Protein AF-Q75WH6-F1 (afdb_monomer_lite)

Organism: Macrothele gigas (NCBI:txid223896)

Secondary structure (DSSP, 8-state):
-HHHHHHHHHHHHHHHHHHHHHHHHHHHHHHHHH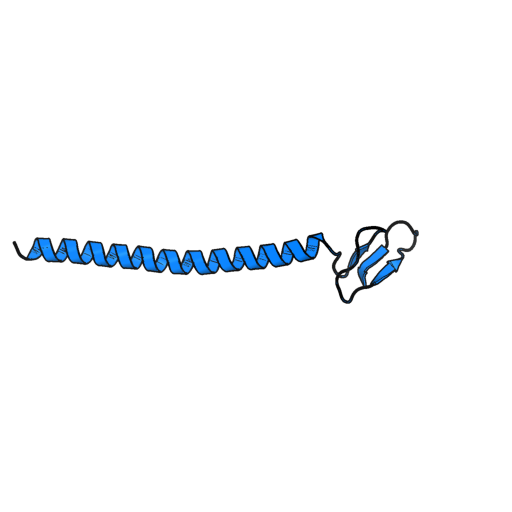HHHHHHHHHHHEEPTT-EEBTTBEEPTT--EEPPTTSS-EEE-

Sequence (77 aa):
MKVFSFTIGLVVIISLFAFALAYDEETDLMKKLVEMERAIEQRIICAPEGGPCVVGIGCCKGYSCAPGLLGLVGHCQ

Radius of gyration: 26.58 Å; chains: 1; bounding box: 60×24×66 Å

Structure (mmCIF, N/CA/C/O backbone):
data_AF-Q75WH6-F1
#
_entry.id   AF-Q75WH6-F1
#
loop_
_atom_site.group_PDB
_atom_site.id
_atom_site.type_symbol
_atom_site.label_atom_id
_atom_site.label_alt_id
_atom_site.label_comp_id
_atom_site.label_asym_id
_atom_site.label_entity_id
_atom_site.label_seq_id
_atom_site.pdbx_PDB_ins_code
_atom_site.Cartn_x
_atom_site.Cartn_y
_atom_site.Cartn_z
_atom_site.occupancy
_atom_site.B_iso_or_equiv
_atom_site.auth_seq_id
_atom_site.auth_comp_id
_atom_site.auth_asym_id
_atom_site.auth_atom_id
_atom_site.pdbx_PDB_model_num
ATOM 1 N N . MET A 1 1 ? -43.044 -4.881 36.686 1.00 57.69 1 MET A N 1
ATOM 2 C CA . MET A 1 1 ? -41.649 -4.379 36.757 1.00 57.69 1 MET A CA 1
ATOM 3 C C . MET A 1 1 ? -40.646 -5.165 35.891 1.00 57.69 1 MET A C 1
ATOM 5 O O . MET A 1 1 ? -39.673 -4.565 35.470 1.00 57.69 1 MET A O 1
ATOM 9 N N . LYS A 1 2 ? -40.861 -6.452 35.547 1.00 62.22 2 LYS A N 1
ATOM 10 C CA . LYS A 1 2 ? -39.900 -7.258 34.748 1.00 62.22 2 LYS A CA 1
ATOM 11 C C . LYS A 1 2 ? -39.718 -6.825 33.278 1.00 62.22 2 LYS A C 1
ATOM 13 O O . LYS A 1 2 ? -38.629 -6.968 32.743 1.00 62.22 2 LYS A O 1
ATOM 18 N N . VAL A 1 3 ? -40.750 -6.258 32.648 1.00 63.84 3 VAL A N 1
ATOM 19 C CA . VAL A 1 3 ? -40.736 -5.919 31.208 1.00 63.84 3 VAL A CA 1
ATOM 20 C C . VAL A 1 3 ? -39.783 -4.757 30.880 1.00 63.84 3 VAL A C 1
ATOM 22 O O . VAL A 1 3 ? -39.115 -4.794 29.856 1.00 63.84 3 VAL A O 1
ATOM 25 N N . PHE A 1 4 ? -39.645 -3.777 31.780 1.00 64.56 4 PHE A N 1
ATOM 26 C CA . PHE A 1 4 ? -38.756 -2.622 31.580 1.00 64.56 4 PHE A CA 1
ATOM 27 C C . PHE A 1 4 ? -37.265 -2.990 31.600 1.00 64.56 4 PHE A C 1
ATOM 29 O O . PHE A 1 4 ? -36.470 -2.374 30.903 1.00 64.56 4 PHE A O 1
ATOM 36 N N . SER A 1 5 ? -36.876 -4.007 32.373 1.00 74.50 5 SER A N 1
ATOM 37 C CA . SER A 1 5 ? -35.476 -4.450 32.417 1.00 74.50 5 SER A CA 1
ATOM 38 C C . SER A 1 5 ? -35.077 -5.176 31.126 1.00 74.50 5 SER A C 1
ATOM 40 O O . SER A 1 5 ? -33.964 -5.021 30.629 1.00 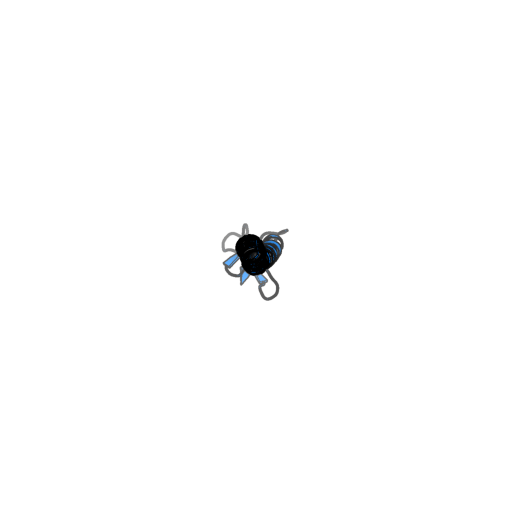74.50 5 SER A O 1
ATOM 42 N N . PHE A 1 6 ? -36.022 -5.912 30.529 1.00 79.00 6 PHE A N 1
ATOM 43 C CA . PHE A 1 6 ? -35.794 -6.616 29.270 1.00 79.00 6 PHE A CA 1
ATOM 44 C C . PHE A 1 6 ? -35.611 -5.651 28.094 1.00 79.00 6 PHE A C 1
ATOM 46 O O . PHE A 1 6 ? -34.693 -5.831 27.299 1.00 79.00 6 PHE A O 1
ATOM 53 N N . THR A 1 7 ? -36.431 -4.599 28.001 1.00 80.25 7 THR A N 1
ATOM 54 C CA . THR A 1 7 ? -36.320 -3.618 26.910 1.00 80.25 7 THR A CA 1
ATOM 55 C C . THR A 1 7 ? -35.009 -2.842 26.965 1.00 80.25 7 THR A C 1
ATOM 57 O O . THR A 1 7 ? -34.364 -2.685 25.933 1.00 80.25 7 THR A O 1
ATOM 60 N N . ILE A 1 8 ? -34.566 -2.422 28.154 1.00 82.06 8 ILE A N 1
ATOM 61 C CA . ILE A 1 8 ? -33.278 -1.731 28.320 1.00 82.06 8 ILE A CA 1
ATOM 62 C C . ILE A 1 8 ? -32.119 -2.653 27.918 1.00 82.06 8 ILE A C 1
ATOM 64 O O . ILE A 1 8 ? -31.249 -2.237 27.156 1.00 82.06 8 ILE A O 1
ATOM 68 N N . GLY A 1 9 ? -32.132 -3.914 28.367 1.00 82.19 9 GLY A N 1
ATOM 69 C CA . GLY A 1 9 ? -31.103 -4.889 27.994 1.00 82.19 9 GLY A CA 1
ATOM 70 C C . GLY A 1 9 ? -31.023 -5.111 26.482 1.00 82.19 9 GLY A C 1
ATOM 71 O O . GLY A 1 9 ? -29.934 -5.118 25.914 1.00 82.19 9 GLY A O 1
ATOM 72 N N . LEU A 1 10 ? -32.174 -5.218 25.814 1.00 85.94 10 LEU A N 1
ATOM 73 C CA . LEU A 1 10 ? -32.243 -5.435 24.369 1.00 85.94 10 LEU A CA 1
ATOM 74 C C . LEU A 1 10 ? -31.711 -4.222 23.585 1.00 85.94 10 LEU A C 1
ATOM 76 O O . LEU A 1 10 ? -30.951 -4.400 22.636 1.00 85.94 10 LEU A O 1
ATOM 80 N N . VAL A 1 11 ? -32.017 -2.996 24.026 1.00 87.06 11 VAL A N 1
ATOM 81 C CA . VAL A 1 11 ? -31.472 -1.766 23.420 1.00 87.06 11 VAL A CA 1
ATOM 82 C C . VAL A 1 11 ? -29.951 -1.701 23.560 1.00 87.06 11 VAL A C 1
ATOM 84 O O . VAL A 1 11 ? -29.271 -1.394 22.586 1.00 87.06 11 VAL A O 1
ATOM 87 N N . VAL A 1 12 ? -29.396 -2.034 24.731 1.00 86.44 12 VAL A N 1
ATOM 88 C CA . VAL A 1 12 ? -27.936 -2.043 24.940 1.00 86.44 12 VAL A CA 1
ATOM 89 C C . VAL A 1 12 ? -27.252 -3.055 24.020 1.00 86.44 12 VAL A C 1
ATOM 91 O O . VAL A 1 12 ? -26.231 -2.734 23.415 1.00 86.44 12 VAL A O 1
ATOM 94 N N . ILE A 1 13 ? -27.828 -4.251 23.867 1.00 86.81 13 ILE A N 1
ATOM 95 C CA . ILE A 1 13 ? -27.289 -5.285 22.974 1.00 86.81 13 ILE A CA 1
ATOM 96 C C . ILE A 1 13 ? -27.318 -4.806 21.518 1.00 86.81 13 ILE A C 1
ATOM 98 O O . ILE A 1 13 ? -26.292 -4.878 20.849 1.00 86.81 13 ILE A O 1
ATOM 102 N N . ILE A 1 14 ? -28.446 -4.269 21.036 1.00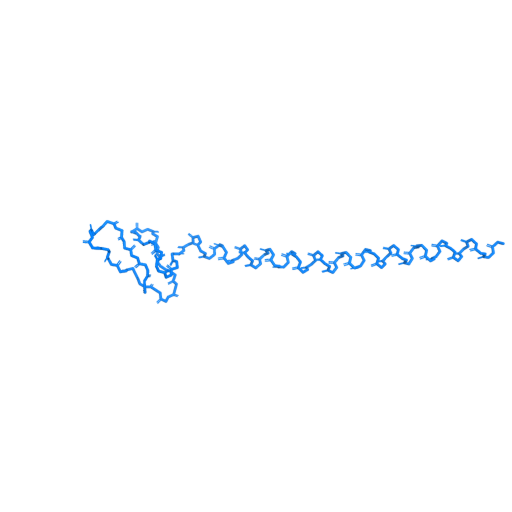 85.69 14 ILE A N 1
ATOM 103 C CA . ILE A 1 14 ? -28.546 -3.750 19.659 1.00 85.69 14 ILE A CA 1
ATOM 104 C C . ILE A 1 14 ? -27.512 -2.644 19.420 1.00 85.69 14 ILE A C 1
ATOM 106 O O . ILE A 1 14 ? -26.831 -2.667 18.397 1.00 85.69 14 ILE A O 1
ATOM 110 N N . SER A 1 15 ? -27.351 -1.715 20.365 1.00 85.94 15 SER A N 1
ATOM 111 C CA . SER A 1 15 ? -26.352 -0.648 20.257 1.00 85.94 15 SER A CA 1
ATOM 112 C C . SER A 1 15 ? -24.930 -1.204 20.160 1.00 85.94 15 SER A C 1
ATOM 114 O O . SER A 1 15 ? -24.166 -0.760 19.310 1.00 85.94 15 SER A O 1
ATOM 116 N N . LEU A 1 16 ? -24.574 -2.204 20.974 1.00 82.88 16 LEU A N 1
ATOM 117 C CA . LEU A 1 16 ? -23.252 -2.841 20.918 1.00 82.88 16 LEU A CA 1
ATOM 118 C C . LEU A 1 16 ? -23.004 -3.549 19.582 1.00 82.88 16 LEU A C 1
ATOM 120 O O . LEU A 1 16 ? -21.911 -3.431 19.035 1.00 82.88 16 LEU A O 1
ATOM 124 N N . PHE A 1 17 ? -24.009 -4.238 19.035 1.00 82.69 17 PHE A N 1
ATOM 125 C CA . PHE A 1 17 ? -23.910 -4.846 17.705 1.00 82.69 17 PHE A CA 1
ATOM 126 C C . PHE A 1 17 ? -23.753 -3.790 16.605 1.00 82.69 17 PHE A C 1
ATOM 128 O O . PHE A 1 17 ? -22.938 -3.982 15.710 1.00 82.69 17 PHE A O 1
ATOM 135 N N . ALA A 1 18 ? -24.473 -2.666 16.682 1.00 78.94 18 ALA A N 1
ATOM 136 C CA . ALA A 1 18 ? -24.331 -1.571 15.722 1.00 78.94 18 ALA A CA 1
ATOM 137 C C . ALA A 1 18 ? -22.923 -0.957 15.757 1.00 78.94 18 ALA A C 1
ATOM 139 O O . ALA A 1 18 ? -22.338 -0.722 14.705 1.00 78.94 18 ALA A O 1
ATOM 140 N N . PHE A 1 19 ? -22.354 -0.761 16.953 1.00 77.06 19 PHE A N 1
ATOM 141 C CA . PHE A 1 19 ? -20.965 -0.322 17.090 1.00 77.06 19 PHE A CA 1
ATOM 142 C C . PHE A 1 19 ? -19.986 -1.360 16.535 1.00 77.06 19 PHE A C 1
ATOM 144 O O . PHE A 1 19 ? -19.112 -0.991 15.762 1.00 77.06 19 PHE A O 1
ATOM 151 N N . ALA A 1 20 ? -20.136 -2.644 16.875 1.00 74.00 20 ALA A N 1
ATOM 152 C CA . ALA A 1 20 ? -19.245 -3.697 16.383 1.00 74.00 20 ALA A CA 1
ATOM 153 C C . ALA A 1 20 ? -19.254 -3.800 14.847 1.00 74.00 20 ALA A C 1
ATOM 155 O O . ALA A 1 20 ? -18.192 -3.848 14.238 1.00 74.00 20 ALA A O 1
ATOM 156 N N . LEU A 1 21 ? -20.440 -3.746 14.227 1.00 70.69 2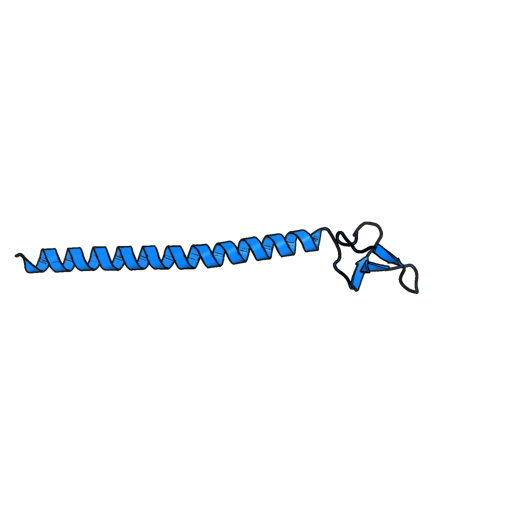1 LEU A N 1
ATOM 157 C CA . LEU A 1 21 ? -20.577 -3.755 12.768 1.00 70.69 21 LEU A CA 1
ATOM 158 C C . LEU A 1 21 ? -19.974 -2.500 12.120 1.00 70.69 21 LEU A C 1
ATOM 160 O O . LEU A 1 21 ? -19.333 -2.610 11.079 1.00 70.69 21 LEU A O 1
ATOM 164 N N . ALA A 1 22 ? -20.133 -1.327 12.742 1.00 67.69 22 ALA A N 1
ATOM 165 C CA . ALA A 1 22 ? -19.506 -0.097 12.260 1.00 67.69 22 ALA A CA 1
ATOM 166 C C . ALA A 1 22 ? -17.970 -0.168 12.333 1.00 67.69 22 ALA A C 1
ATOM 168 O O . ALA A 1 22 ? -17.296 0.254 11.396 1.00 67.69 22 ALA A O 1
ATOM 169 N N . TYR A 1 23 ? -17.416 -0.757 13.401 1.00 61.09 23 TYR A N 1
ATOM 170 C CA . TYR A 1 23 ? -15.971 -0.958 13.530 1.00 61.09 23 TYR A CA 1
ATOM 171 C C . TYR A 1 23 ? -15.413 -1.881 12.444 1.00 61.09 23 TYR A C 1
ATOM 173 O O . TYR A 1 23 ? -14.358 -1.565 11.896 1.00 61.09 23 TYR A O 1
ATOM 181 N N . ASP A 1 24 ? -16.107 -2.976 12.112 1.00 60.06 24 ASP A N 1
ATOM 182 C CA . ASP A 1 24 ? -15.682 -3.884 11.039 1.00 60.06 24 ASP A CA 1
ATOM 183 C C . ASP A 1 24 ? -15.629 -3.160 9.678 1.00 60.06 24 ASP A C 1
ATOM 185 O O . ASP A 1 24 ? -14.605 -3.233 8.988 1.00 60.06 24 ASP A O 1
ATOM 189 N N . GLU A 1 25 ? -16.657 -2.373 9.328 1.00 59.94 25 GLU A N 1
ATOM 190 C CA . GLU A 1 25 ? -16.665 -1.599 8.074 1.00 59.94 25 GLU A CA 1
ATOM 191 C C . GLU A 1 25 ? -15.576 -0.514 8.031 1.00 59.94 25 GLU A C 1
ATOM 193 O O . GLU A 1 25 ? -14.910 -0.346 7.002 1.00 59.94 25 GLU A O 1
ATOM 198 N N . GLU A 1 26 ? -15.333 0.195 9.139 1.00 60.03 26 GLU A N 1
ATOM 199 C CA . GLU A 1 26 ? -14.275 1.209 9.192 1.00 60.03 26 GLU A CA 1
ATOM 200 C C . GLU A 1 26 ? -12.876 0.590 9.058 1.00 60.03 26 GLU A C 1
ATOM 202 O O . GLU A 1 26 ? -12.011 1.169 8.392 1.00 60.03 26 GLU A O 1
ATOM 207 N N . THR A 1 27 ? -12.635 -0.605 9.615 1.00 59.34 27 THR A N 1
ATOM 208 C CA . THR A 1 27 ? -11.328 -1.268 9.473 1.00 59.34 27 THR A CA 1
ATOM 209 C C . THR A 1 27 ? -11.012 -1.711 8.049 1.00 59.34 27 THR A C 1
ATOM 211 O O . THR A 1 27 ? -9.848 -1.619 7.643 1.00 59.34 27 THR A O 1
ATOM 214 N N . ASP A 1 28 ? -11.997 -2.160 7.272 1.00 61.41 28 ASP A N 1
ATOM 215 C CA . ASP A 1 28 ? -11.780 -2.538 5.871 1.00 61.41 28 ASP A CA 1
ATOM 216 C C . ASP A 1 28 ? -11.543 -1.310 4.976 1.00 61.41 28 ASP A C 1
ATOM 218 O O . ASP A 1 28 ? -10.668 -1.322 4.101 1.00 61.41 28 ASP A O 1
ATOM 222 N N . LEU A 1 29 ? -12.249 -0.205 5.241 1.00 60.69 29 LEU A N 1
ATOM 223 C CA . LEU A 1 29 ? -12.093 1.041 4.486 1.00 60.69 29 LEU A CA 1
ATOM 224 C C . LEU A 1 29 ? -10.757 1.735 4.794 1.00 60.69 29 LEU A C 1
ATOM 226 O O . LEU A 1 29 ? -10.053 2.158 3.873 1.00 60.69 29 LEU A O 1
ATOM 230 N N . MET A 1 30 ? -10.360 1.776 6.070 1.00 60.97 30 MET A N 1
ATOM 231 C CA . MET A 1 30 ? -9.064 2.314 6.504 1.00 60.97 30 MET A CA 1
ATOM 232 C C . MET A 1 30 ? -7.894 1.502 5.939 1.00 60.97 30 MET A C 1
ATOM 234 O O . MET A 1 30 ? -6.921 2.086 5.462 1.00 60.97 30 MET A O 1
ATOM 238 N N . LYS A 1 31 ? -7.986 0.163 5.912 1.00 68.81 31 LYS A N 1
ATOM 239 C CA . LYS A 1 31 ? -6.959 -0.683 5.277 1.00 68.81 31 LYS A CA 1
ATOM 240 C C . LYS A 1 31 ? -6.828 -0.399 3.783 1.00 68.81 31 LYS A C 1
ATOM 242 O O . LYS A 1 31 ? -5.706 -0.231 3.309 1.00 68.81 31 LYS A O 1
ATOM 247 N N . LYS A 1 32 ? -7.947 -0.275 3.059 1.00 69.19 32 LYS A N 1
ATOM 248 C CA . LYS A 1 32 ? -7.920 0.083 1.632 1.00 69.19 32 LYS A CA 1
ATOM 249 C C . LYS A 1 32 ? -7.318 1.462 1.378 1.00 69.19 32 LYS A C 1
ATOM 251 O O . LYS A 1 32 ? -6.582 1.614 0.404 1.00 69.19 32 LYS A O 1
ATOM 256 N N . LEU A 1 33 ? -7.590 2.452 2.234 1.00 68.31 33 LEU A N 1
ATOM 257 C CA . LEU A 1 33 ? -6.957 3.769 2.119 1.00 68.31 33 LEU A CA 1
ATOM 258 C C . LEU A 1 33 ? -5.442 3.686 2.328 1.00 68.31 33 LEU A C 1
ATOM 260 O O . LEU A 1 33 ? -4.705 4.217 1.506 1.00 68.31 33 LEU A O 1
ATOM 264 N N . VAL A 1 34 ? -4.974 2.976 3.359 1.00 73.69 34 VAL A N 1
ATOM 265 C CA . VAL A 1 34 ? -3.533 2.828 3.636 1.00 73.69 34 VAL A CA 1
ATOM 266 C C . VAL A 1 34 ? -2.815 2.055 2.524 1.00 73.69 34 VAL A C 1
ATOM 268 O O . VAL A 1 34 ? -1.681 2.386 2.177 1.00 73.69 34 VAL A O 1
ATOM 271 N N . GLU A 1 35 ? -3.452 1.045 1.925 1.00 73.31 35 GLU A N 1
ATOM 272 C CA . GLU A 1 35 ? -2.893 0.339 0.763 1.00 73.31 35 GLU A CA 1
ATOM 273 C C . GLU A 1 35 ? -2.830 1.226 -0.486 1.00 73.31 35 GLU A C 1
ATOM 275 O O . GLU A 1 35 ? -1.819 1.216 -1.192 1.00 73.31 35 GLU A O 1
ATOM 280 N N . MET A 1 36 ? -3.868 2.029 -0.740 1.00 66.81 36 MET A N 1
ATOM 281 C CA . MET A 1 36 ? -3.868 3.005 -1.833 1.00 66.81 36 MET A CA 1
ATOM 282 C C . MET A 1 36 ? -2.818 4.096 -1.611 1.00 66.81 36 MET A C 1
ATOM 284 O O . MET A 1 36 ? -2.099 4.443 -2.544 1.00 66.81 36 MET A O 1
ATOM 288 N N . GLU A 1 37 ? -2.672 4.594 -0.385 1.00 68.25 37 GLU A N 1
ATOM 289 C CA . GLU A 1 37 ? -1.670 5.601 -0.039 1.00 68.25 37 GLU A CA 1
ATOM 290 C C . GLU A 1 37 ? -0.254 5.042 -0.196 1.00 68.25 37 GLU A C 1
ATOM 292 O O . GLU A 1 37 ? 0.562 5.668 -0.864 1.00 68.25 37 GLU A O 1
ATOM 297 N N . ARG A 1 38 ? 0.015 3.809 0.261 1.00 62.72 38 ARG A N 1
ATOM 298 C CA . ARG A 1 38 ? 1.299 3.131 -0.003 1.00 62.72 38 ARG A CA 1
ATOM 299 C C . ARG A 1 38 ? 1.567 2.929 -1.495 1.00 62.72 38 ARG A C 1
ATOM 301 O O . ARG A 1 38 ? 2.710 3.066 -1.930 1.00 62.72 38 ARG A O 1
ATOM 308 N N . ALA A 1 39 ? 0.543 2.619 -2.289 1.00 61.47 39 ALA A N 1
ATOM 309 C CA . ALA A 1 39 ? 0.683 2.498 -3.739 1.00 61.47 39 ALA A CA 1
ATOM 310 C C . ALA A 1 39 ? 0.963 3.853 -4.416 1.00 61.47 39 ALA A C 1
ATOM 312 O O . ALA A 1 39 ? 1.676 3.903 -5.421 1.00 61.47 39 ALA A O 1
ATOM 313 N N . ILE A 1 40 ? 0.430 4.952 -3.873 1.00 61.59 40 ILE A N 1
ATOM 314 C CA . ILE A 1 40 ? 0.695 6.317 -4.347 1.00 61.59 40 ILE A CA 1
ATOM 315 C C . ILE A 1 40 ? 2.088 6.776 -3.906 1.00 61.59 40 ILE A C 1
ATOM 317 O O . ILE A 1 40 ? 2.823 7.320 -4.724 1.00 61.59 40 ILE A O 1
ATOM 321 N N . GLU A 1 41 ? 2.498 6.502 -2.668 1.00 55.81 41 GLU A N 1
ATOM 322 C CA . GLU A 1 41 ? 3.813 6.875 -2.136 1.00 55.81 41 GLU A CA 1
ATOM 323 C C . GLU A 1 41 ? 4.946 6.223 -2.945 1.00 55.81 41 GLU A C 1
ATOM 325 O O . GLU A 1 41 ? 5.941 6.868 -3.278 1.00 55.81 41 GLU A O 1
ATOM 330 N N . GLN A 1 42 ? 4.744 4.982 -3.403 1.00 53.34 42 GLN A N 1
ATOM 331 C CA . GLN A 1 42 ? 5.665 4.326 -4.336 1.00 53.34 42 GLN A CA 1
ATOM 332 C C . GLN A 1 42 ? 5.713 4.991 -5.722 1.00 53.34 42 GLN A C 1
ATOM 334 O O . GLN A 1 42 ? 6.773 5.001 -6.346 1.00 53.34 42 GLN A O 1
ATOM 339 N N . ARG A 1 43 ? 4.614 5.592 -6.198 1.00 53.91 43 ARG A N 1
ATOM 340 C CA . ARG A 1 43 ? 4.575 6.339 -7.472 1.00 53.91 43 ARG A CA 1
ATOM 341 C C . ARG A 1 43 ? 5.202 7.732 -7.390 1.00 53.91 43 ARG A C 1
ATOM 343 O O . ARG A 1 43 ? 5.496 8.306 -8.432 1.00 53.91 43 ARG A O 1
ATOM 350 N N . ILE A 1 44 ? 5.397 8.295 -6.195 1.00 56.81 44 ILE A N 1
ATOM 351 C CA . ILE A 1 44 ? 6.003 9.631 -6.044 1.00 56.81 44 ILE A CA 1
ATOM 352 C C . ILE A 1 44 ? 7.525 9.568 -6.240 1.00 56.81 44 ILE A C 1
ATOM 354 O O . ILE A 1 44 ? 8.128 10.522 -6.726 1.00 56.81 44 ILE A O 1
ATOM 358 N N . ILE A 1 45 ? 8.153 8.441 -5.899 1.00 64.56 45 ILE A N 1
ATOM 359 C CA . ILE A 1 45 ? 9.617 8.296 -5.939 1.00 64.56 45 ILE A CA 1
ATOM 360 C C . ILE A 1 45 ? 10.099 7.855 -7.326 1.00 64.56 45 ILE A C 1
ATOM 362 O O . ILE A 1 45 ? 11.232 8.148 -7.711 1.00 64.56 45 ILE A O 1
ATOM 366 N N . CYS A 1 46 ? 9.256 7.152 -8.084 1.00 69.44 46 CYS A N 1
ATOM 367 C CA . CYS A 1 46 ? 9.645 6.589 -9.364 1.00 69.44 46 CYS A CA 1
ATOM 368 C C . CYS A 1 46 ? 8.539 6.661 -10.421 1.00 69.44 46 CYS A C 1
ATOM 370 O O . CYS A 1 46 ? 7.357 6.486 -10.128 1.00 69.44 46 CYS A O 1
ATOM 372 N N . ALA A 1 47 ? 8.928 6.900 -11.673 1.00 73.75 47 ALA A N 1
ATOM 373 C CA . ALA A 1 47 ? 8.006 6.911 -12.801 1.00 73.75 47 ALA A CA 1
ATOM 374 C C . ALA A 1 47 ? 7.657 5.465 -13.234 1.00 73.75 47 ALA A C 1
ATOM 376 O O . ALA A 1 47 ? 8.565 4.641 -13.401 1.00 73.75 47 ALA A O 1
ATOM 377 N N . PRO A 1 48 ? 6.362 5.126 -13.401 1.00 73.19 48 PRO A N 1
ATOM 378 C CA . PRO A 1 48 ? 5.929 3.826 -13.921 1.00 73.19 48 PRO A CA 1
ATOM 379 C C . PRO A 1 48 ? 6.235 3.692 -15.423 1.00 73.19 48 PRO A C 1
ATOM 381 O O . PRO A 1 48 ? 6.632 4.667 -16.056 1.00 73.19 48 PRO A O 1
ATOM 384 N N . GLU A 1 49 ? 6.019 2.507 -16.004 1.00 74.69 49 GLU A N 1
ATOM 385 C CA . GLU A 1 49 ? 6.136 2.267 -17.455 1.00 74.69 49 GLU A CA 1
ATOM 386 C C . GLU A 1 49 ? 5.365 3.322 -18.273 1.00 74.69 49 GLU A C 1
ATOM 388 O O . GLU A 1 49 ? 4.224 3.665 -17.954 1.00 74.69 49 GLU A O 1
ATOM 393 N N . GLY A 1 50 ? 6.006 3.888 -19.297 1.00 73.69 50 GLY A N 1
ATOM 394 C CA . GLY A 1 50 ? 5.499 5.001 -20.104 1.00 73.69 50 GLY A CA 1
ATOM 395 C C . GLY A 1 50 ? 5.555 6.378 -19.427 1.00 73.69 50 GLY A C 1
ATOM 396 O O . GLY A 1 50 ? 5.294 7.388 -20.080 1.00 73.69 50 GLY A O 1
ATOM 397 N N . GLY A 1 51 ? 5.905 6.449 -18.139 1.00 75.56 51 GLY A N 1
ATOM 398 C CA . GLY A 1 51 ? 6.059 7.697 -17.393 1.00 75.56 51 GLY A CA 1
ATOM 399 C C . GLY A 1 51 ? 7.324 8.468 -17.792 1.00 75.56 51 GLY A C 1
ATOM 400 O O . GLY A 1 51 ? 8.303 7.852 -18.218 1.00 75.56 51 GLY A O 1
ATOM 401 N N . PRO A 1 52 ? 7.337 9.807 -17.658 1.00 75.25 52 PRO A N 1
ATOM 402 C CA . PRO A 1 52 ? 8.492 10.618 -18.015 1.00 75.25 52 PRO A CA 1
ATOM 403 C C . PRO A 1 52 ? 9.643 10.388 -17.032 1.00 75.25 52 PRO A C 1
ATOM 405 O O . PRO A 1 52 ? 9.456 10.450 -15.817 1.00 75.25 52 PRO A O 1
ATOM 408 N N . CYS A 1 53 ? 10.844 10.182 -17.560 1.00 77.06 53 CYS A N 1
ATOM 409 C CA . CYS A 1 53 ? 12.072 10.136 -16.777 1.00 77.06 53 CYS A CA 1
ATOM 410 C C . CYS A 1 53 ? 12.983 11.306 -17.161 1.00 77.06 53 CYS A C 1
ATOM 412 O O . CYS A 1 53 ? 13.199 11.613 -18.337 1.00 77.06 53 CYS A O 1
ATOM 414 N N . VAL A 1 54 ? 13.503 11.983 -16.143 1.00 70.94 54 VAL A N 1
ATOM 415 C CA . VAL A 1 54 ? 14.436 13.112 -16.255 1.00 70.94 54 VAL A CA 1
ATOM 416 C C . VAL A 1 54 ? 15.557 12.902 -15.247 1.00 70.94 54 VAL A C 1
ATOM 418 O O . VAL A 1 54 ? 15.375 12.183 -14.266 1.00 70.94 54 VAL A O 1
ATOM 421 N N . VAL A 1 55 ? 16.725 13.505 -15.470 1.00 61.09 55 VAL A N 1
ATOM 422 C CA . VAL A 1 55 ? 17.861 13.422 -14.537 1.00 61.09 55 VAL A CA 1
ATOM 423 C C . VAL A 1 55 ? 17.414 13.953 -13.163 1.00 61.09 55 VAL A C 1
ATOM 425 O O . VAL A 1 55 ? 17.307 15.159 -12.972 1.00 61.09 55 VAL A O 1
ATOM 428 N N . GLY A 1 56 ? 17.078 13.047 -12.236 1.00 59.84 56 GLY A N 1
ATOM 429 C CA . GLY A 1 56 ? 16.507 13.354 -10.916 1.00 59.84 56 GLY A CA 1
ATOM 430 C C . GLY A 1 56 ? 15.214 12.596 -10.568 1.00 59.84 56 GLY A C 1
ATOM 431 O O . GLY A 1 56 ? 14.965 12.364 -9.390 1.00 59.84 56 GLY A O 1
ATOM 432 N N . ILE A 1 57 ? 14.437 12.148 -11.563 1.00 64.94 57 ILE A N 1
ATOM 433 C CA . ILE A 1 57 ? 13.238 11.308 -11.388 1.00 64.94 57 ILE A CA 1
ATOM 434 C C . ILE A 1 57 ? 13.504 9.964 -12.071 1.00 64.94 57 ILE A C 1
ATOM 436 O O . ILE A 1 57 ? 13.485 9.855 -13.300 1.00 64.94 57 ILE A O 1
ATOM 440 N N . GLY A 1 58 ? 13.826 8.954 -11.260 1.00 69.94 58 GLY A N 1
ATOM 441 C CA . GLY A 1 58 ? 14.156 7.609 -11.726 1.00 69.94 58 GLY A CA 1
ATOM 442 C C . GLY A 1 58 ? 12.921 6.795 -12.112 1.00 69.94 58 GLY A C 1
ATOM 443 O O . GLY A 1 58 ? 11.815 7.050 -11.646 1.00 69.94 58 GLY A O 1
ATOM 444 N N . CYS A 1 59 ? 13.109 5.786 -12.955 1.00 77.31 59 CYS A N 1
ATOM 445 C CA . CYS A 1 59 ? 12.067 4.811 -13.265 1.00 77.31 59 CYS A CA 1
ATOM 446 C C . CYS A 1 59 ? 11.870 3.816 -12.118 1.00 77.31 59 CYS A C 1
ATOM 448 O O . CYS A 1 59 ? 12.796 3.553 -11.344 1.00 77.31 59 CYS A O 1
ATOM 450 N N . CYS A 1 60 ? 10.663 3.262 -11.990 1.00 75.19 60 CYS A N 1
ATOM 451 C CA . CYS A 1 60 ? 10.395 2.240 -10.983 1.00 75.19 60 CYS A CA 1
ATOM 452 C C . CYS A 1 60 ? 11.208 0.973 -11.244 1.00 75.19 60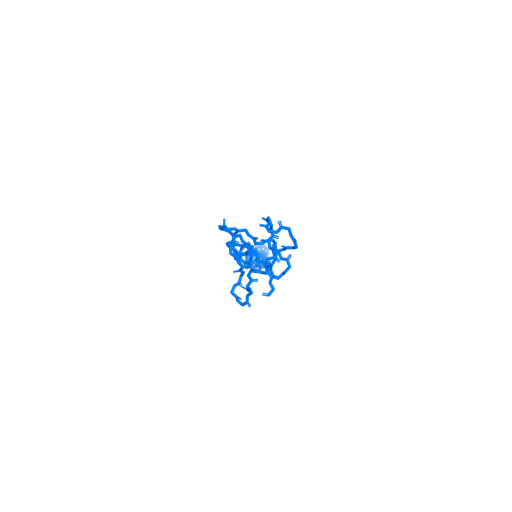 CYS A C 1
ATOM 454 O O . CYS A 1 60 ? 11.606 0.683 -12.372 1.00 75.19 60 CYS A O 1
ATOM 456 N N . LYS A 1 61 ? 11.467 0.206 -10.179 1.00 74.56 61 LYS A N 1
ATOM 457 C CA . LYS A 1 61 ? 12.289 -1.007 -10.241 1.00 74.56 61 LYS A CA 1
ATOM 458 C C . LYS A 1 61 ? 11.775 -1.948 -11.338 1.00 74.56 61 LYS A C 1
ATOM 460 O O . LYS A 1 61 ? 10.643 -2.412 -11.262 1.00 74.56 61 LYS A O 1
ATOM 465 N N . GLY A 1 62 ? 12.634 -2.241 -12.313 1.00 76.50 62 GLY A N 1
ATOM 466 C CA . GLY A 1 62 ? 12.307 -3.062 -13.484 1.00 76.50 62 GLY A CA 1
ATOM 467 C C . GLY A 1 62 ? 12.278 -2.285 -14.798 1.00 76.50 62 GLY A C 1
ATOM 468 O O . GLY A 1 62 ? 12.432 -2.906 -15.840 1.00 76.50 62 GLY A O 1
ATOM 469 N N . TYR A 1 63 ? 12.182 -0.956 -14.740 1.00 75.12 63 TYR A N 1
ATOM 470 C CA . TYR A 1 63 ? 12.156 -0.087 -15.912 1.00 75.12 63 TYR A CA 1
ATOM 471 C C . TYR A 1 63 ? 13.427 0.765 -15.990 1.00 75.12 63 TYR A C 1
ATOM 473 O O . TYR A 1 63 ? 13.985 1.191 -14.974 1.00 75.12 63 TYR A O 1
ATOM 481 N N . SER A 1 64 ? 13.884 1.019 -17.209 1.00 77.69 64 SER A N 1
ATOM 482 C CA . SER A 1 64 ? 15.018 1.875 -17.541 1.00 77.69 64 SER A CA 1
ATOM 483 C C . SER A 1 64 ? 14.532 3.144 -18.231 1.00 77.69 64 SER A C 1
ATOM 485 O O . SER A 1 64 ? 13.529 3.150 -18.939 1.00 77.69 64 SER A O 1
ATOM 487 N N . CYS A 1 65 ? 15.257 4.241 -18.032 1.00 77.31 65 CYS A N 1
ATOM 488 C CA . CYS A 1 65 ? 14.944 5.494 -18.705 1.00 77.31 65 CYS A CA 1
ATOM 489 C C . CYS A 1 65 ? 15.410 5.425 -20.165 1.00 77.31 65 CYS A C 1
ATOM 491 O O . CYS A 1 65 ? 16.608 5.523 -20.441 1.00 77.31 65 CYS A O 1
ATOM 493 N N . ALA A 1 66 ? 14.473 5.247 -21.093 1.00 80.62 66 ALA A N 1
ATOM 494 C CA . ALA A 1 66 ? 14.736 5.323 -22.520 1.00 80.62 66 ALA A CA 1
ATOM 495 C C . ALA A 1 66 ? 14.803 6.801 -22.951 1.00 80.62 66 ALA A C 1
ATOM 497 O O . ALA A 1 66 ? 13.865 7.561 -22.683 1.00 80.62 66 ALA A O 1
ATOM 498 N N . PRO A 1 67 ? 15.884 7.249 -23.616 1.00 74.50 67 PRO A N 1
ATOM 499 C CA . PRO A 1 67 ? 16.003 8.629 -24.070 1.00 74.50 67 PRO A CA 1
ATOM 500 C C . PRO A 1 67 ? 14.926 8.940 -25.117 1.00 74.50 67 PRO A C 1
ATOM 502 O O . PRO A 1 67 ? 14.774 8.225 -26.106 1.00 74.50 67 PRO A O 1
ATOM 505 N N . GLY A 1 68 ? 14.170 10.019 -24.906 1.00 70.19 68 GLY A N 1
ATOM 506 C CA . GLY A 1 68 ? 13.203 10.495 -25.891 1.00 70.19 68 GLY A CA 1
ATOM 507 C C . GLY A 1 68 ? 13.901 11.062 -27.125 1.00 70.19 68 GLY A C 1
ATOM 508 O O . GLY A 1 68 ? 15.048 11.508 -27.052 1.00 70.19 68 GLY A O 1
ATOM 509 N N . LEU A 1 69 ? 13.178 11.102 -28.250 1.00 65.25 69 LEU A N 1
ATOM 510 C CA . LEU A 1 69 ? 13.676 11.505 -29.577 1.00 65.25 69 LEU A CA 1
ATOM 511 C C . LEU A 1 69 ? 14.383 12.878 -29.632 1.00 65.25 69 LEU A C 1
ATOM 513 O O . LEU A 1 69 ? 15.034 13.186 -30.623 1.00 65.25 69 LEU A O 1
ATOM 517 N N . LEU A 1 70 ? 14.241 13.708 -28.595 1.00 61.31 70 LEU A N 1
ATOM 518 C CA . LEU A 1 70 ? 14.755 15.078 -28.529 1.00 61.31 70 LEU A CA 1
ATOM 519 C C . LEU A 1 70 ? 15.685 15.340 -27.329 1.00 61.31 70 LEU A C 1
ATOM 521 O O . LEU A 1 70 ? 15.981 16.494 -27.039 1.00 61.31 70 LEU A O 1
ATOM 525 N N . GLY A 1 71 ? 16.133 14.304 -26.608 1.00 60.06 71 GLY A N 1
ATOM 526 C CA . GLY A 1 71 ? 17.151 14.429 -25.549 1.00 60.06 71 GLY A CA 1
ATOM 527 C C . GLY A 1 71 ? 16.754 15.241 -24.304 1.00 60.06 71 GLY A C 1
ATOM 528 O O . GLY A 1 71 ? 17.589 15.443 -23.430 1.00 60.06 71 GLY A O 1
ATOM 529 N N . LEU A 1 72 ? 15.502 15.701 -24.206 1.00 64.12 72 LEU A N 1
ATOM 530 C CA . LEU A 1 72 ? 15.020 16.554 -23.109 1.00 64.12 72 LEU A CA 1
ATOM 531 C C . LEU A 1 72 ? 14.228 15.783 -22.045 1.00 64.12 72 LEU A C 1
ATOM 533 O O . LEU A 1 72 ? 14.331 16.089 -20.861 1.00 64.12 72 LEU A O 1
ATOM 537 N N . VAL A 1 73 ? 13.444 14.784 -22.454 1.00 71.88 73 VAL A N 1
ATOM 538 C CA . VAL A 1 73 ? 12.595 13.971 -21.569 1.00 71.88 73 VAL A CA 1
ATOM 539 C C . VAL A 1 73 ? 12.594 12.542 -22.104 1.00 71.88 73 VAL A C 1
ATOM 541 O O . VAL A 1 73 ? 12.292 12.328 -23.280 1.00 71.88 73 VAL A O 1
ATOM 544 N N . GLY A 1 74 ? 12.987 11.579 -21.273 1.00 76.38 74 GLY A N 1
ATOM 545 C CA . GLY A 1 74 ? 12.879 10.155 -21.579 1.00 76.38 74 GLY A CA 1
ATOM 546 C C . GLY A 1 74 ? 11.556 9.569 -21.099 1.00 76.38 74 GLY A C 1
ATOM 547 O O . GLY A 1 74 ? 10.763 10.256 -20.457 1.00 76.38 74 GLY A O 1
ATOM 548 N N . HIS A 1 75 ? 11.328 8.292 -21.378 1.00 80.38 75 HIS A N 1
ATOM 549 C CA . HIS A 1 75 ? 10.222 7.534 -20.796 1.00 80.38 75 HIS A CA 1
ATOM 550 C C . HIS A 1 75 ? 10.729 6.231 -20.179 1.00 80.38 75 HIS A C 1
ATOM 552 O O . HI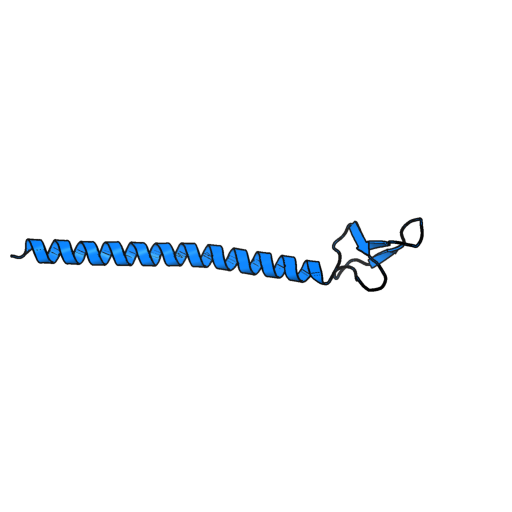S A 1 75 ? 11.739 5.683 -20.616 1.00 80.38 75 HIS A O 1
ATOM 558 N N . CYS A 1 76 ? 10.050 5.744 -19.149 1.00 79.19 76 CYS A N 1
ATOM 559 C CA . CYS A 1 76 ? 10.388 4.479 -18.509 1.00 79.19 76 CYS A CA 1
ATOM 560 C C . CYS A 1 76 ? 9.869 3.297 -19.331 1.00 79.19 76 CYS A C 1
ATOM 562 O O . CYS A 1 76 ? 8.668 3.235 -19.588 1.00 79.19 76 CYS A O 1
ATOM 564 N N . GLN A 1 77 ? 10.745 2.364 -19.715 1.00 79.69 77 GLN A N 1
ATOM 565 C CA . GLN A 1 77 ? 10.372 1.084 -20.339 1.00 79.69 77 GLN A CA 1
ATOM 566 C C . GLN A 1 77 ? 11.181 -0.090 -19.797 1.00 79.69 77 GLN A C 1
ATOM 568 O O . GLN A 1 77 ? 12.262 0.152 -19.215 1.00 79.69 77 GLN A O 1
#

pLDDT: mean 70.87, std 8.88, range [53.34, 87.06]

Foldseek 3Di:
DVVVVVVVVVVVVVVVVVVVVVVVVVVVVVVVVVVVVVVVVLCVQAPEAQGKDDDRHHHHPPWHFAQDPPNGITGTD